Protein AF-A0A690HQ38-F1 (afdb_monomer_lite)

Secondary structure (DSSP, 8-state):
--EEEEEEEE-S---S---THHHHHS-EEEEEEEEEEEETTEEEEEEEEEEESSSEEEEEEEEESS-HHHHSGGGGGGT-SGGG-EEETTEEEEEEEEESSSSSEEEETTEE-------

Sequence (119 aa):
FDKTKFNITINKFLNSNFNISHFIQKNLDLEIQNLILEKNKQNISLQGNLNINNSYQAKLQVISSDEPDEIFPWTKDYGGLNQYFLKENNNFFLNLSYDSLANPQLKINGSEFSNMDLN

Structure (mmCIF, N/CA/C/O backbone):
data_AF-A0A690HQ38-F1
#
_entry.id   AF-A0A690HQ38-F1
#
loop_
_atom_site.group_PDB
_atom_site.id
_atom_site.type_symbol
_atom_site.label_atom_id
_atom_site.label_alt_id
_atom_site.label_comp_id
_atom_site.label_asym_id
_atom_site.label_entity_id
_atom_site.label_seq_id
_atom_site.pdbx_PDB_ins_code
_atom_site.Cartn_x
_atom_site.Cartn_y
_atom_site.Cartn_z
_atom_site.occupancy
_atom_site.B_iso_or_equiv
_atom_site.auth_seq_id
_atom_site.auth_comp_id
_atom_site.auth_asym_id
_atom_site.auth_atom_id
_atom_site.pdbx_PDB_model_num
ATOM 1 N N . PHE A 1 1 ? -3.134 -10.868 10.372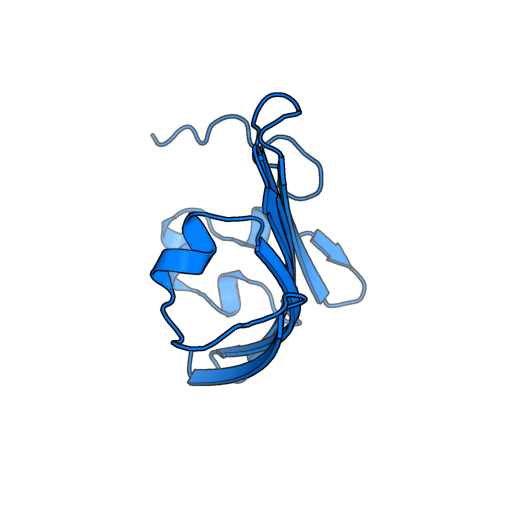 1.00 62.59 1 PHE A N 1
ATOM 2 C CA . PHE A 1 1 ? -4.455 -10.409 9.908 1.00 62.59 1 PHE A CA 1
ATOM 3 C C . PHE A 1 1 ? -5.485 -11.408 10.361 1.00 62.59 1 PHE A C 1
ATOM 5 O O . PHE A 1 1 ? -5.171 -12.591 10.413 1.00 62.59 1 PHE A O 1
ATOM 12 N N . ASP A 1 2 ? -6.664 -10.923 10.718 1.00 71.25 2 ASP A N 1
ATOM 13 C CA . ASP A 1 2 ? -7.707 -11.733 11.339 1.00 71.25 2 ASP A CA 1
ATOM 14 C C . ASP A 1 2 ? -8.566 -12.409 10.257 1.00 71.25 2 ASP A C 1
ATOM 16 O O . ASP A 1 2 ? -8.983 -13.553 10.430 1.00 71.25 2 ASP A O 1
ATOM 20 N N . LYS A 1 3 ? -8.753 -11.750 9.098 1.00 74.50 3 LYS A N 1
ATOM 21 C CA . LYS A 1 3 ? -9.299 -12.348 7.864 1.00 74.50 3 LYS A CA 1
ATOM 22 C C . LYS A 1 3 ? -8.609 -11.805 6.608 1.00 74.50 3 LYS A C 1
ATOM 24 O O . LYS A 1 3 ? -8.000 -10.735 6.624 1.00 74.50 3 LYS A O 1
ATOM 29 N N . THR A 1 4 ? -8.724 -12.530 5.496 1.00 67.12 4 THR A N 1
ATOM 30 C CA . THR A 1 4 ? -8.183 -12.130 4.186 1.00 67.12 4 THR A CA 1
ATOM 31 C C . THR A 1 4 ? -9.134 -12.559 3.070 1.00 67.12 4 THR A C 1
ATOM 33 O O . THR A 1 4 ? -9.543 -13.716 3.021 1.00 67.12 4 THR A O 1
ATOM 36 N N . LYS A 1 5 ? -9.476 -11.636 2.165 1.00 69.50 5 LYS A N 1
ATOM 37 C CA . LYS A 1 5 ? -10.267 -11.886 0.951 1.00 69.50 5 LYS A CA 1
ATOM 38 C C . LYS A 1 5 ? -9.533 -11.284 -0.242 1.00 69.50 5 LYS A C 1
ATOM 40 O O . LYS A 1 5 ? -9.180 -10.113 -0.195 1.00 69.50 5 LYS A O 1
ATOM 45 N N . PHE A 1 6 ? -9.306 -12.053 -1.303 1.00 61.78 6 PHE A N 1
ATOM 46 C CA . PHE A 1 6 ? -8.496 -11.594 -2.432 1.00 61.78 6 PHE A CA 1
ATOM 47 C C . PHE A 1 6 ? -9.080 -11.999 -3.781 1.00 61.78 6 PHE A C 1
ATOM 49 O O . PHE A 1 6 ? -9.576 -13.111 -3.935 1.00 61.78 6 PHE A O 1
ATOM 56 N N . ASN A 1 7 ? -8.952 -11.096 -4.753 1.00 54.06 7 ASN A N 1
ATOM 57 C CA . ASN A 1 7 ? -9.053 -11.376 -6.181 1.00 54.06 7 ASN A CA 1
ATOM 58 C C . ASN A 1 7 ? -7.711 -10.991 -6.822 1.00 54.06 7 ASN A C 1
ATOM 60 O O . ASN A 1 7 ? -7.323 -9.821 -6.772 1.00 54.06 7 ASN A O 1
ATOM 64 N N . ILE A 1 8 ? -6.998 -11.972 -7.381 1.00 60.62 8 ILE A N 1
ATOM 65 C CA . ILE A 1 8 ? -5.716 -11.778 -8.075 1.00 60.62 8 ILE A CA 1
ATOM 66 C C . ILE A 1 8 ? -5.877 -12.300 -9.501 1.00 60.62 8 ILE A C 1
ATOM 68 O O . ILE A 1 8 ? -6.268 -13.455 -9.685 1.00 60.62 8 ILE A O 1
ATOM 72 N N . THR A 1 9 ? -5.547 -11.470 -10.489 1.00 59.09 9 THR A N 1
ATOM 73 C CA . THR A 1 9 ? -5.549 -11.853 -11.907 1.00 59.09 9 THR A CA 1
ATOM 74 C C . THR A 1 9 ? -4.107 -11.974 -12.396 1.00 59.09 9 THR A C 1
ATOM 76 O O . THR A 1 9 ? -3.272 -11.112 -12.122 1.00 59.09 9 THR A O 1
ATOM 79 N N . ILE A 1 10 ? -3.805 -13.061 -13.112 1.00 60.69 10 ILE A N 1
ATOM 80 C CA . ILE A 1 10 ? -2.486 -13.321 -13.704 1.00 60.69 10 ILE A CA 1
ATOM 81 C C . ILE A 1 10 ? -2.657 -13.425 -15.220 1.00 60.69 10 ILE A C 1
ATOM 83 O O . ILE A 1 10 ? -3.240 -14.390 -15.714 1.00 60.69 10 ILE A O 1
ATOM 87 N N . ASN A 1 11 ? -2.121 -12.466 -15.973 1.00 56.47 11 ASN A N 1
ATOM 88 C CA . ASN A 1 11 ? -2.248 -12.438 -17.432 1.00 56.47 11 ASN A CA 1
ATOM 89 C C . ASN A 1 11 ? -1.093 -13.202 -18.104 1.00 56.47 11 ASN A C 1
ATOM 91 O O . ASN A 1 11 ? -0.184 -12.600 -18.673 1.00 56.47 11 ASN A O 1
ATOM 95 N N . LYS A 1 12 ? -1.089 -14.546 -18.037 1.00 56.50 12 LYS A N 1
ATOM 96 C CA . LYS A 1 12 ? -0.084 -15.368 -18.744 1.00 56.50 12 LYS A CA 1
ATOM 97 C C . LYS A 1 12 ? -0.608 -16.732 -19.202 1.00 56.50 12 LYS A C 1
ATOM 99 O O . LYS A 1 12 ? -1.316 -17.410 -18.466 1.00 56.50 12 LYS A O 1
ATOM 104 N N . PHE A 1 13 ? -0.192 -17.166 -20.397 1.00 47.47 13 PHE A N 1
ATOM 105 C CA . PHE A 1 13 ? -0.388 -18.540 -20.880 1.00 47.47 13 PHE A CA 1
ATOM 106 C C . PHE A 1 13 ? 0.394 -19.527 -19.996 1.00 47.47 13 PHE A C 1
ATOM 108 O O . PHE A 1 13 ? 1.627 -19.520 -19.983 1.00 47.47 13 PHE A O 1
ATOM 115 N N . LEU A 1 14 ? -0.325 -20.374 -19.255 1.00 47.50 14 LEU A N 1
ATOM 116 C CA . LEU A 1 14 ? 0.241 -21.413 -18.392 1.00 47.50 14 LEU A CA 1
ATOM 117 C C . LEU A 1 14 ? 0.219 -22.762 -19.122 1.00 47.50 14 LEU A C 1
ATOM 119 O O . LEU A 1 14 ? -0.745 -23.517 -19.022 1.00 47.50 14 LEU A O 1
ATOM 123 N N . ASN A 1 15 ? 1.295 -23.093 -19.835 1.00 45.59 15 ASN A N 1
ATOM 124 C CA . ASN A 1 15 ? 1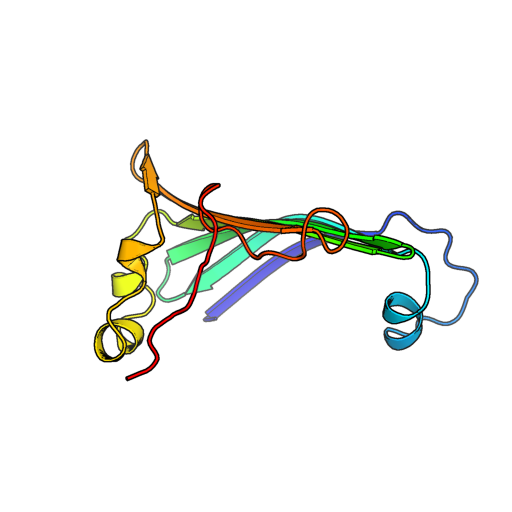.519 -24.474 -20.264 1.00 45.59 15 ASN A CA 1
ATOM 125 C C . ASN A 1 15 ? 2.068 -25.268 -19.069 1.00 45.59 15 ASN A C 1
ATOM 127 O O . ASN A 1 15 ? 3.252 -25.176 -18.776 1.00 45.59 15 ASN A O 1
ATOM 131 N N . SER A 1 16 ? 1.162 -25.975 -18.380 1.00 48.53 16 SER A N 1
ATOM 132 C CA . SER A 1 16 ? 1.335 -27.126 -17.467 1.00 48.53 16 SER A CA 1
ATOM 133 C C . SER A 1 16 ? 2.548 -27.175 -16.509 1.00 48.53 16 SER A C 1
ATOM 135 O O . SER A 1 16 ? 3.702 -27.138 -16.920 1.00 48.53 16 SER A O 1
ATOM 137 N N . ASN A 1 17 ? 2.233 -27.457 -15.235 1.00 45.22 17 ASN A N 1
ATOM 138 C CA . ASN A 1 17 ? 3.070 -27.547 -14.022 1.00 45.22 17 ASN A CA 1
ATOM 139 C C . ASN A 1 17 ? 3.314 -26.204 -13.314 1.00 45.22 17 ASN A C 1
ATOM 141 O O . ASN A 1 17 ? 4.287 -25.488 -13.545 1.00 45.22 17 ASN A O 1
ATOM 145 N N . PHE A 1 18 ? 2.386 -25.890 -12.405 1.00 49.44 18 PHE A N 1
ATOM 146 C CA . PHE A 1 18 ? 2.400 -24.716 -11.538 1.00 49.44 18 PHE A CA 1
ATOM 147 C C . PHE A 1 18 ? 3.599 -24.768 -10.580 1.00 49.44 18 PHE A C 1
ATOM 149 O O . PHE A 1 18 ? 3.623 -25.555 -9.638 1.00 49.44 18 PHE A O 1
ATOM 156 N N . ASN A 1 19 ? 4.603 -23.925 -10.821 1.00 55.69 19 ASN A N 1
ATOM 157 C CA . ASN A 1 19 ? 5.721 -23.716 -9.908 1.00 55.69 19 ASN A CA 1
ATOM 158 C C . ASN A 1 19 ? 5.911 -22.210 -9.705 1.00 55.69 19 ASN A C 1
ATOM 160 O O . ASN A 1 19 ? 6.273 -21.497 -10.640 1.00 55.69 19 ASN A O 1
ATOM 164 N N . ILE A 1 20 ? 5.687 -21.741 -8.475 1.00 54.81 20 ILE A N 1
ATOM 165 C CA . ILE A 1 20 ? 5.773 -20.321 -8.116 1.00 54.81 20 ILE A CA 1
ATOM 166 C C . ILE A 1 20 ? 7.161 -19.726 -8.400 1.00 54.81 20 ILE A C 1
ATOM 168 O O . ILE A 1 20 ? 7.264 -18.565 -8.791 1.00 54.81 20 ILE A O 1
ATOM 172 N N . SER A 1 21 ? 8.226 -20.527 -8.300 1.00 55.78 21 SER A N 1
ATOM 173 C CA . SER A 1 21 ? 9.588 -20.066 -8.604 1.00 55.78 21 SER A CA 1
ATOM 174 C C . SER A 1 21 ? 9.788 -19.679 -10.078 1.00 55.78 21 SER A C 1
ATOM 176 O O . SER A 1 21 ? 10.613 -18.816 -10.374 1.00 55.78 21 SER A O 1
ATOM 178 N N . HIS A 1 22 ? 8.981 -20.214 -11.005 1.00 52.34 22 HIS A N 1
ATOM 179 C CA . HIS A 1 22 ? 9.033 -19.828 -12.419 1.00 52.34 22 HIS A CA 1
ATOM 180 C C . HIS A 1 22 ? 8.451 -18.432 -12.699 1.00 52.34 22 HIS A C 1
ATOM 182 O O . HIS A 1 22 ? 8.778 -17.850 -13.735 1.00 52.34 22 HIS A O 1
ATOM 188 N N . PHE A 1 23 ? 7.634 -17.864 -11.800 1.00 53.44 23 PHE A N 1
ATOM 189 C CA . PHE A 1 23 ? 7.133 -16.490 -11.947 1.00 53.44 23 PHE A CA 1
ATOM 190 C C . PHE A 1 23 ? 8.227 -15.446 -11.710 1.00 53.44 23 PHE A C 1
ATOM 192 O O . PHE A 1 23 ? 8.228 -14.412 -12.368 1.00 53.44 23 PHE A O 1
ATOM 199 N N . ILE A 1 24 ? 9.191 -15.738 -10.833 1.00 54.53 24 ILE A N 1
ATOM 200 C CA . ILE A 1 24 ? 10.303 -14.824 -10.529 1.00 54.53 24 ILE A CA 1
ATOM 201 C C . ILE A 1 24 ? 11.249 -14.695 -11.736 1.00 54.53 24 ILE A C 1
ATOM 203 O O . ILE A 1 24 ? 11.879 -13.662 -11.929 1.00 54.53 24 ILE A O 1
ATOM 207 N N . GLN A 1 25 ? 11.331 -15.730 -12.580 1.00 54.19 25 GLN A N 1
ATOM 208 C CA . GLN A 1 25 ? 12.334 -15.814 -13.644 1.00 54.19 25 GLN A CA 1
ATOM 209 C C . GLN A 1 25 ? 11.867 -15.332 -15.025 1.00 54.19 25 GLN A C 1
ATOM 211 O O . GLN A 1 25 ? 12.710 -15.184 -15.909 1.00 54.19 25 GLN A O 1
ATOM 216 N N . LYS A 1 26 ? 10.565 -15.111 -15.273 1.00 58.34 26 LYS A N 1
ATOM 217 C CA . LYS A 1 26 ? 10.077 -14.730 -16.615 1.00 58.34 26 LYS A CA 1
ATOM 218 C C . LYS A 1 26 ? 8.844 -13.838 -16.562 1.00 58.34 26 LYS A C 1
ATOM 220 O O . LYS A 1 26 ? 7.811 -14.315 -16.101 1.00 58.34 26 LYS A O 1
ATOM 225 N N . ASN A 1 27 ? 8.919 -12.666 -17.203 1.00 70.12 27 ASN A N 1
ATOM 226 C CA . ASN A 1 27 ? 7.815 -11.829 -17.709 1.00 70.12 27 ASN A CA 1
ATOM 227 C C . ASN A 1 27 ? 6.507 -12.042 -16.945 1.00 70.12 27 ASN A C 1
ATOM 229 O O . ASN A 1 27 ? 5.622 -12.764 -17.419 1.00 70.12 27 ASN A O 1
ATOM 233 N N . LEU A 1 28 ? 6.471 -11.534 -15.719 1.00 74.75 28 LEU A N 1
ATOM 234 C CA . LEU A 1 28 ? 5.339 -11.621 -14.815 1.00 74.75 28 LEU A CA 1
ATOM 235 C C . LEU A 1 28 ? 4.617 -10.284 -14.826 1.00 74.75 28 LEU A C 1
ATOM 237 O O . LEU A 1 28 ? 5.241 -9.253 -14.602 1.00 74.75 28 LEU A O 1
ATOM 241 N N . ASP A 1 29 ? 3.314 -10.328 -15.056 1.00 77.69 29 ASP A N 1
ATOM 242 C CA . ASP A 1 29 ? 2.434 -9.183 -14.879 1.00 77.69 29 ASP A CA 1
ATOM 243 C C . ASP A 1 29 ? 1.316 -9.615 -13.931 1.00 77.69 29 ASP A C 1
ATOM 245 O O . ASP A 1 29 ? 0.520 -10.508 -14.249 1.00 77.69 29 ASP A O 1
ATOM 249 N N . LEU A 1 30 ? 1.352 -9.075 -12.716 1.00 79.00 30 LEU A N 1
ATOM 250 C CA . LEU A 1 30 ? 0.400 -9.360 -11.651 1.00 79.00 30 LEU A CA 1
ATOM 251 C C . LEU A 1 30 ? -0.428 -8.123 -11.370 1.00 79.00 30 LEU A C 1
ATOM 253 O O . LEU A 1 30 ? 0.116 -7.057 -11.085 1.00 79.00 30 LEU A O 1
ATOM 257 N N . GLU A 1 31 ? -1.741 -8.311 -11.353 1.00 81.75 31 GLU A N 1
ATOM 258 C CA . GLU A 1 31 ? -2.697 -7.279 -10.985 1.00 81.75 31 GLU A CA 1
ATOM 259 C C . GLU A 1 31 ? -3.442 -7.705 -9.715 1.00 81.75 31 GLU A C 1
ATOM 261 O O . GLU A 1 31 ? -4.141 -8.724 -9.664 1.00 81.75 31 GLU A O 1
ATOM 266 N N . ILE A 1 32 ? -3.273 -6.911 -8.663 1.00 80.94 32 ILE A N 1
ATOM 267 C CA . ILE A 1 32 ? -4.029 -6.990 -7.420 1.00 80.94 32 ILE A CA 1
ATOM 268 C C . ILE A 1 32 ? -5.196 -6.022 -7.577 1.00 80.94 32 ILE A C 1
ATOM 270 O O . ILE A 1 32 ? -5.052 -4.821 -7.362 1.00 80.94 32 ILE A O 1
ATOM 274 N N . GLN A 1 33 ? -6.352 -6.546 -7.973 1.00 75.75 33 GLN A N 1
ATOM 275 C CA . GLN A 1 33 ? -7.528 -5.710 -8.216 1.00 75.75 33 GLN A CA 1
ATOM 276 C C . GLN A 1 33 ? -8.239 -5.342 -6.920 1.00 75.75 33 GLN A C 1
ATOM 278 O O . GLN A 1 33 ? -8.646 -4.202 -6.752 1.00 75.75 33 GLN A O 1
ATOM 283 N N . ASN A 1 34 ? -8.407 -6.308 -6.011 1.00 75.06 34 ASN A N 1
ATOM 284 C CA . ASN A 1 34 ? -9.093 -6.110 -4.735 1.00 75.06 34 ASN A CA 1
ATOM 285 C C . ASN A 1 34 ? -8.612 -7.151 -3.718 1.00 75.06 34 ASN A C 1
ATOM 287 O O . ASN A 1 34 ? -9.161 -8.255 -3.630 1.00 75.06 34 ASN A O 1
ATOM 291 N N . LEU A 1 35 ? -7.579 -6.810 -2.951 1.00 83.50 35 LEU A N 1
ATOM 292 C CA . LEU A 1 35 ? -7.174 -7.565 -1.768 1.00 83.50 35 LEU A CA 1
ATOM 293 C C . LEU A 1 35 ? -7.664 -6.814 -0.529 1.00 83.50 35 LEU A C 1
ATOM 295 O O . LEU A 1 35 ? -7.274 -5.680 -0.295 1.00 83.50 35 LEU A O 1
ATOM 299 N N . ILE A 1 36 ? -8.527 -7.442 0.261 1.00 84.69 36 ILE A N 1
ATOM 300 C CA . ILE A 1 36 ? -9.061 -6.885 1.503 1.00 84.69 36 ILE A CA 1
ATOM 301 C C . ILE A 1 36 ? -8.515 -7.710 2.666 1.00 84.69 36 ILE A C 1
ATOM 303 O O . ILE A 1 36 ? -8.714 -8.927 2.741 1.00 84.69 36 ILE A O 1
ATOM 307 N N . LEU A 1 37 ? -7.828 -7.039 3.581 1.00 85.75 37 LEU A N 1
ATOM 308 C CA . LEU A 1 37 ? -7.325 -7.600 4.827 1.00 85.75 37 LEU A CA 1
ATOM 309 C C . LEU A 1 37 ? -8.167 -7.067 5.982 1.00 85.75 37 LEU A C 1
ATOM 311 O O . LEU A 1 37 ? -8.389 -5.867 6.075 1.00 85.75 37 LEU A O 1
ATOM 315 N N . GLU A 1 38 ? -8.608 -7.942 6.880 1.00 87.62 38 GLU A N 1
ATOM 316 C CA . GLU A 1 38 ? -9.287 -7.532 8.110 1.00 87.62 38 GLU A CA 1
ATOM 317 C C . GLU A 1 38 ? -8.292 -7.587 9.277 1.00 87.62 38 GLU A C 1
ATOM 319 O O . GLU A 1 38 ? -7.626 -8.609 9.490 1.00 87.62 38 GLU A O 1
ATOM 324 N N . LYS A 1 39 ? -8.185 -6.505 10.050 1.00 84.62 39 LYS A N 1
ATOM 325 C CA . LYS A 1 39 ? -7.441 -6.451 11.317 1.00 84.62 39 LYS A CA 1
ATOM 326 C C . LYS A 1 39 ? -8.232 -5.632 12.322 1.00 84.62 39 LYS A C 1
ATOM 328 O O . LYS A 1 39 ? -8.648 -4.529 12.001 1.00 84.62 39 LYS A O 1
ATOM 333 N N . ASN A 1 40 ? -8.430 -6.141 13.537 1.00 84.31 40 ASN A N 1
ATOM 334 C CA . ASN A 1 40 ? -9.191 -5.440 14.582 1.00 84.31 40 ASN A CA 1
ATOM 335 C C . ASN A 1 40 ? -10.603 -5.019 14.117 1.00 84.31 40 ASN A C 1
ATOM 337 O O . ASN A 1 40 ? -11.084 -3.957 14.494 1.00 84.31 40 ASN A O 1
ATOM 341 N N . LYS A 1 41 ? -11.271 -5.851 13.300 1.00 83.94 41 LYS A N 1
ATOM 342 C CA . LYS A 1 41 ? -12.565 -5.556 12.641 1.00 83.94 41 LYS A CA 1
ATOM 343 C C . LYS A 1 41 ? -12.531 -4.415 11.612 1.00 83.94 41 LYS A C 1
ATOM 345 O O . LYS A 1 41 ? -13.588 -4.045 11.111 1.00 83.94 41 LYS A O 1
ATOM 350 N N . GLN A 1 42 ? -11.349 -3.907 11.272 1.00 84.94 42 GLN A N 1
ATOM 351 C CA . GLN A 1 42 ? -11.162 -2.905 10.232 1.00 84.94 42 GLN A CA 1
ATOM 352 C C . GLN A 1 42 ? -10.690 -3.531 8.934 1.00 84.94 42 GLN A C 1
ATOM 354 O O . GLN A 1 42 ? -9.837 -4.421 8.932 1.00 84.94 42 GLN A O 1
ATOM 359 N N . ASN A 1 43 ? -11.247 -3.040 7.832 1.00 87.81 43 ASN A N 1
ATOM 360 C CA . ASN A 1 43 ? -10.875 -3.464 6.493 1.00 87.81 43 ASN A CA 1
ATOM 361 C C . ASN A 1 43 ? -9.771 -2.560 5.948 1.00 87.81 43 ASN A C 1
ATOM 363 O O . ASN A 1 43 ? -9.905 -1.339 5.915 1.00 87.81 43 ASN A O 1
ATOM 367 N N . ILE A 1 44 ? -8.709 -3.184 5.459 1.00 89.25 44 ILE A N 1
ATOM 368 C CA . ILE A 1 44 ? -7.619 -2.549 4.731 1.00 89.25 44 ILE A CA 1
ATOM 369 C C . ILE A 1 44 ? -7.705 -3.057 3.300 1.00 89.25 44 ILE A C 1
ATOM 371 O O . ILE A 1 44 ? -7.606 -4.263 3.061 1.00 89.25 44 ILE A O 1
ATOM 375 N N . SER A 1 45 ? -7.904 -2.149 2.354 1.00 90.00 45 SER A N 1
ATOM 376 C CA . SER A 1 45 ? -7.958 -2.487 0.935 1.00 90.00 45 SER A CA 1
ATOM 377 C C . SER A 1 45 ? -6.603 -2.243 0.286 1.00 90.00 45 SER A C 1
ATOM 379 O O . SER A 1 45 ? -5.945 -1.238 0.541 1.00 90.00 45 SER A O 1
ATOM 381 N N . LEU A 1 46 ? -6.193 -3.184 -0.552 1.00 88.38 46 LEU A N 1
ATOM 382 C CA . LEU A 1 46 ? -4.939 -3.196 -1.281 1.00 88.38 46 LEU A CA 1
ATOM 383 C C . LEU A 1 46 ? -5.245 -3.358 -2.767 1.00 88.38 46 LEU A C 1
ATOM 385 O O . LEU A 1 46 ? -5.973 -4.275 -3.166 1.00 88.38 46 LEU A O 1
ATOM 389 N N . GLN A 1 47 ? -4.665 -2.475 -3.571 1.00 90.25 47 GLN A N 1
ATOM 390 C CA . GLN A 1 47 ? -4.756 -2.501 -5.028 1.00 90.25 47 GLN A CA 1
ATOM 391 C C . GLN A 1 47 ? -3.386 -2.208 -5.617 1.00 90.25 47 GLN A C 1
ATOM 393 O O . GLN A 1 47 ? -2.652 -1.384 -5.081 1.00 90.25 47 GLN A O 1
ATOM 398 N N . GLY A 1 48 ? -3.007 -2.860 -6.707 1.00 88.88 48 GLY A N 1
ATOM 399 C CA . GLY A 1 48 ? -1.680 -2.636 -7.257 1.00 88.88 48 GLY A CA 1
ATOM 400 C C . GLY A 1 48 ? -1.323 -3.509 -8.438 1.00 88.88 48 GLY A C 1
ATOM 401 O O . GLY A 1 48 ? -2.031 -4.450 -8.783 1.00 88.88 48 GLY A O 1
ATOM 402 N N . ASN A 1 49 ? -0.183 -3.202 -9.036 1.00 87.81 49 ASN A N 1
ATOM 403 C CA . ASN A 1 49 ? 0.379 -3.958 -10.138 1.00 87.81 49 ASN A CA 1
ATOM 404 C C . ASN A 1 49 ? 1.866 -4.223 -9.892 1.00 87.81 49 ASN A C 1
ATOM 406 O O . ASN A 1 49 ? 2.586 -3.368 -9.374 1.00 87.81 49 ASN A O 1
ATOM 410 N N . LEU A 1 50 ? 2.324 -5.406 -10.285 1.00 85.44 50 LEU A N 1
ATOM 411 C CA . LEU A 1 50 ? 3.726 -5.802 -10.264 1.00 85.44 50 LEU A CA 1
ATOM 412 C C . LEU A 1 50 ? 4.092 -6.344 -11.640 1.00 85.44 50 LEU A C 1
ATOM 414 O O . LEU A 1 50 ? 3.568 -7.370 -12.068 1.00 85.44 50 LEU A O 1
ATOM 418 N N . ASN A 1 51 ? 5.023 -5.662 -12.294 1.00 85.38 51 ASN A N 1
ATOM 419 C CA . ASN A 1 51 ? 5.586 -6.063 -13.566 1.00 85.38 51 ASN A CA 1
ATOM 420 C C . ASN A 1 51 ? 7.058 -6.452 -13.379 1.00 85.38 51 ASN A C 1
ATOM 422 O O . ASN A 1 51 ? 7.860 -5.675 -12.857 1.00 85.38 51 ASN A O 1
ATOM 426 N N . ILE A 1 52 ? 7.404 -7.669 -13.792 1.00 80.56 52 ILE A N 1
ATOM 427 C CA . ILE A 1 52 ? 8.769 -8.194 -13.797 1.00 80.56 52 ILE A CA 1
ATOM 428 C C . ILE A 1 52 ? 9.084 -8.647 -15.218 1.00 80.56 52 ILE A C 1
ATOM 430 O O . ILE A 1 52 ? 8.745 -9.764 -15.612 1.00 80.56 52 ILE A O 1
ATOM 434 N N . ASN A 1 53 ? 9.732 -7.784 -15.993 1.00 77.69 53 ASN A N 1
ATOM 435 C CA . ASN A 1 53 ? 10.164 -8.064 -17.361 1.00 77.69 53 ASN A CA 1
ATOM 436 C C . ASN A 1 53 ? 11.432 -7.270 -17.677 1.00 77.69 53 ASN A C 1
ATOM 438 O O . ASN A 1 53 ? 11.356 -6.067 -17.933 1.00 77.69 53 ASN A O 1
ATOM 442 N N . ASN A 1 54 ? 12.599 -7.924 -17.612 1.00 76.81 54 ASN A N 1
ATOM 443 C CA . ASN A 1 54 ? 13.938 -7.319 -17.770 1.00 76.81 54 ASN A CA 1
ATOM 444 C C . ASN A 1 54 ? 14.220 -6.081 -16.875 1.00 76.81 54 ASN A C 1
ATOM 446 O O . ASN A 1 54 ? 15.306 -5.513 -16.917 1.00 76.81 54 ASN A O 1
ATOM 450 N N . SER A 1 55 ? 13.241 -5.687 -16.067 1.00 80.31 55 SER A N 1
ATOM 451 C CA . SER A 1 55 ? 13.123 -4.557 -15.162 1.00 80.31 55 SER A CA 1
ATOM 452 C C . SER A 1 55 ? 12.005 -4.881 -14.165 1.00 80.31 55 SER A C 1
ATOM 454 O O . SER A 1 55 ? 11.175 -5.761 -14.423 1.00 80.31 55 SER A O 1
ATOM 456 N N . TYR A 1 56 ? 11.998 -4.192 -13.030 1.00 84.19 56 TYR A N 1
ATOM 457 C CA . TYR A 1 56 ? 11.035 -4.384 -11.955 1.00 84.19 56 TYR A CA 1
ATOM 458 C C . TYR A 1 56 ? 10.261 -3.089 -11.743 1.00 84.19 56 TYR A C 1
ATOM 460 O O . TYR A 1 56 ? 10.847 -2.064 -11.391 1.00 84.19 56 TYR A O 1
ATOM 468 N N . GLN A 1 57 ? 8.948 -3.145 -11.931 1.00 88.50 57 GLN A N 1
ATOM 469 C CA . GLN A 1 57 ? 8.045 -2.035 -11.658 1.00 88.50 57 GLN A CA 1
ATOM 470 C C . GLN A 1 57 ? 6.925 -2.504 -10.742 1.00 88.50 57 GLN A C 1
ATOM 472 O O . GLN A 1 57 ? 6.280 -3.516 -11.002 1.00 88.50 57 GLN A O 1
ATOM 477 N N . ALA A 1 58 ? 6.673 -1.761 -9.672 1.00 90.69 58 ALA A N 1
ATOM 478 C CA . ALA A 1 58 ? 5.600 -2.058 -8.739 1.00 90.69 58 ALA A CA 1
ATOM 479 C C . ALA A 1 58 ? 4.834 -0.784 -8.400 1.00 90.69 58 ALA A C 1
ATOM 481 O O . ALA A 1 58 ? 5.433 0.273 -8.209 1.00 90.69 58 ALA A O 1
ATOM 482 N N . LYS A 1 59 ? 3.512 -0.890 -8.295 1.00 92.44 59 LYS A N 1
ATOM 483 C CA . LYS A 1 59 ? 2.655 0.126 -7.684 1.00 92.44 59 LYS A CA 1
ATOM 484 C C . LYS A 1 59 ? 1.705 -0.565 -6.722 1.00 92.44 59 LYS A C 1
ATOM 486 O O . LYS A 1 59 ? 1.120 -1.584 -7.073 1.00 92.44 59 LYS A O 1
ATOM 491 N N . LEU A 1 60 ? 1.555 -0.014 -5.528 1.00 93.75 60 LEU A N 1
ATOM 492 C CA . LEU A 1 60 ? 0.642 -0.508 -4.508 1.00 93.75 60 LEU A CA 1
ATOM 493 C C . LEU A 1 60 ? -0.037 0.683 -3.843 1.00 93.75 60 LEU A C 1
ATOM 495 O O . LEU A 1 60 ? 0.630 1.605 -3.390 1.00 93.75 60 LEU A O 1
ATOM 499 N N . GLN A 1 61 ? -1.355 0.639 -3.759 1.00 94.50 61 GLN A N 1
ATOM 500 C CA . GLN A 1 61 ? -2.164 1.539 -2.965 1.00 94.50 61 GLN A CA 1
ATOM 501 C C . GLN A 1 61 ? -2.741 0.767 -1.782 1.00 94.50 61 GLN A C 1
ATOM 503 O O . GLN A 1 61 ? -3.314 -0.313 -1.949 1.00 94.50 61 GLN A O 1
ATOM 508 N N . VAL A 1 62 ? -2.585 1.337 -0.593 1.00 93.75 62 VAL A N 1
ATOM 509 C CA . VAL A 1 62 ? -3.198 0.877 0.651 1.00 93.75 62 VAL A CA 1
ATOM 510 C C . VAL A 1 62 ? -4.251 1.888 1.063 1.00 93.75 62 VAL A C 1
ATOM 512 O O . VAL A 1 62 ? -3.980 3.087 1.050 1.00 93.75 62 VAL A O 1
ATOM 515 N N . ILE A 1 63 ? -5.432 1.402 1.431 1.00 93.94 63 ILE A N 1
ATOM 516 C CA . ILE A 1 63 ? -6.570 2.220 1.845 1.00 93.94 63 ILE A CA 1
ATOM 517 C C . ILE A 1 63 ? -7.103 1.684 3.172 1.00 93.94 63 ILE A C 1
ATOM 519 O O . ILE A 1 63 ? -7.409 0.492 3.273 1.00 93.94 63 ILE A O 1
ATOM 523 N N . SER A 1 64 ? -7.267 2.553 4.164 1.00 93.56 64 SER A N 1
ATOM 524 C CA . SER A 1 64 ? -7.968 2.244 5.416 1.00 93.56 64 SER A CA 1
ATOM 525 C C . SER A 1 64 ? -8.955 3.348 5.786 1.00 93.56 64 SER A C 1
ATOM 527 O O . SER A 1 64 ? -8.753 4.509 5.441 1.00 93.56 64 SER A O 1
ATOM 529 N N . SER A 1 65 ? -10.031 2.992 6.490 1.00 93.19 65 SER A N 1
ATOM 530 C CA . SER A 1 65 ? -10.965 3.969 7.073 1.00 93.19 65 SER A CA 1
ATOM 531 C C . SER A 1 65 ? -10.415 4.603 8.351 1.00 93.19 65 SER A C 1
ATOM 533 O O . SER A 1 65 ? -10.655 5.774 8.627 1.00 93.19 65 SER A O 1
ATOM 535 N N . ASP A 1 66 ? -9.657 3.820 9.113 1.00 93.31 66 ASP A N 1
ATOM 536 C CA . ASP A 1 66 ? -9.103 4.218 10.402 1.00 93.31 66 ASP A CA 1
ATOM 537 C C . ASP A 1 66 ? -7.632 4.609 10.256 1.00 93.31 66 ASP A C 1
ATOM 539 O O . ASP A 1 66 ? -6.964 4.248 9.274 1.00 93.31 66 ASP A O 1
ATOM 543 N N . GLU A 1 67 ? -7.126 5.327 11.258 1.00 93.19 67 GLU A N 1
ATOM 544 C CA . GLU A 1 67 ? -5.721 5.71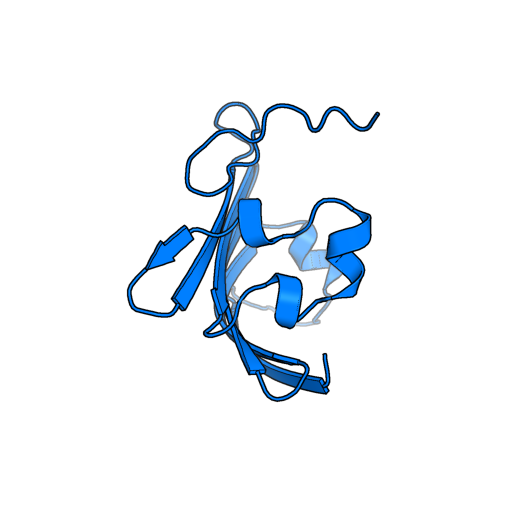2 11.322 1.00 93.19 67 GLU A CA 1
ATOM 545 C C . GLU A 1 67 ? -4.819 4.464 11.344 1.00 93.19 67 GLU A C 1
ATOM 547 O O . GLU A 1 67 ? -5.034 3.557 12.157 1.00 93.19 67 GLU A O 1
ATOM 552 N N . PRO A 1 68 ? -3.784 4.394 10.488 1.00 93.38 68 PRO A N 1
ATOM 553 C CA . PRO A 1 68 ? -2.846 3.274 10.458 1.00 93.38 68 PRO A CA 1
ATOM 554 C C . PRO A 1 68 ? -2.286 2.883 11.833 1.00 93.38 68 PRO A C 1
ATOM 556 O O . PRO A 1 68 ? -2.198 1.694 12.144 1.00 93.38 68 PRO A O 1
ATOM 559 N N . ASP A 1 69 ? -1.969 3.863 12.681 1.00 93.25 69 ASP A N 1
ATOM 560 C CA . ASP A 1 69 ? -1.442 3.632 14.030 1.00 93.25 69 ASP A CA 1
ATOM 561 C C . ASP A 1 69 ? -2.491 3.144 15.047 1.00 93.25 69 ASP A C 1
ATOM 563 O O . ASP A 1 69 ? -2.129 2.661 16.121 1.00 93.25 69 ASP A O 1
ATOM 567 N N . GLU A 1 70 ? -3.788 3.238 14.751 1.00 92.38 70 GLU A N 1
ATOM 568 C CA . GLU A 1 70 ? -4.844 2.590 15.545 1.00 92.38 70 GLU A CA 1
ATOM 569 C C . GLU A 1 70 ? -5.021 1.122 15.140 1.00 92.38 70 GLU A C 1
ATOM 571 O O . GLU A 1 70 ? -5.272 0.249 15.977 1.00 92.38 70 GLU A O 1
ATOM 576 N N . ILE A 1 71 ? -4.834 0.828 13.853 1.00 91.69 71 ILE A N 1
ATOM 577 C CA . ILE A 1 71 ? -4.911 -0.531 13.312 1.00 91.69 71 ILE A CA 1
ATOM 578 C C . ILE A 1 71 ? -3.671 -1.345 13.712 1.00 91.69 71 ILE A C 1
ATOM 580 O O . ILE A 1 71 ? -3.780 -2.533 14.050 1.00 91.69 71 ILE A O 1
ATOM 584 N N . PHE A 1 72 ? -2.500 -0.702 13.738 1.00 90.25 72 PHE A N 1
ATOM 585 C CA . PHE A 1 72 ? -1.219 -1.298 14.115 1.00 90.25 72 PHE A CA 1
ATOM 586 C C . PHE A 1 72 ? -0.561 -0.570 15.300 1.00 90.25 72 PHE A C 1
ATOM 588 O O . PHE A 1 72 ? 0.509 -0.008 15.139 1.00 90.25 72 PHE A O 1
ATOM 595 N N . PRO A 1 73 ? -1.102 -0.631 16.531 1.00 89.88 73 PRO A N 1
ATOM 596 C CA . PRO A 1 73 ? -0.590 0.171 17.651 1.00 89.88 73 PRO A CA 1
ATOM 597 C C . PRO A 1 73 ? 0.901 0.004 17.972 1.00 89.88 73 PRO A C 1
ATOM 599 O O . PRO A 1 73 ? 1.524 0.934 18.474 1.00 89.88 73 PRO A O 1
ATOM 602 N N . TRP A 1 74 ? 1.476 -1.163 17.664 1.00 89.31 74 TRP A N 1
ATOM 603 C CA . TRP A 1 74 ? 2.892 -1.477 17.881 1.00 89.31 74 TRP A CA 1
ATOM 604 C C . TRP A 1 74 ? 3.849 -0.622 17.032 1.00 89.31 74 TRP A C 1
ATOM 606 O O . TRP A 1 74 ? 5.033 -0.548 17.338 1.00 89.31 74 TRP A O 1
ATOM 616 N N . THR A 1 75 ? 3.374 0.032 15.968 1.00 88.88 75 THR A N 1
ATOM 617 C CA . THR A 1 75 ? 4.219 0.866 15.094 1.00 88.88 75 THR A CA 1
ATOM 618 C C . THR A 1 75 ? 4.583 2.195 15.731 1.00 88.88 75 THR A C 1
ATOM 620 O O . THR A 1 75 ? 5.576 2.803 15.337 1.00 88.88 75 THR A O 1
ATOM 623 N N . LYS A 1 76 ? 3.821 2.640 16.739 1.00 89.00 76 LYS A N 1
ATOM 624 C CA . LYS A 1 76 ? 4.094 3.876 17.484 1.00 89.00 76 LYS A CA 1
ATOM 625 C C . LYS A 1 76 ? 5.467 3.849 18.158 1.00 89.00 76 LYS A C 1
ATOM 627 O O . LYS A 1 76 ? 6.128 4.882 18.204 1.00 89.00 76 LYS A O 1
ATOM 632 N N . ASP A 1 77 ? 5.929 2.669 18.573 1.00 89.69 77 ASP A N 1
ATOM 633 C CA . ASP A 1 77 ? 7.262 2.468 19.161 1.00 89.69 77 ASP A CA 1
ATOM 634 C C . ASP A 1 77 ? 8.403 2.719 18.152 1.00 89.69 77 ASP A C 1
ATOM 636 O O . ASP A 1 77 ? 9.551 2.912 18.544 1.00 89.69 77 ASP A O 1
ATOM 640 N N . TYR A 1 78 ? 8.082 2.766 16.855 1.00 86.50 78 TYR A N 1
ATOM 641 C CA . TYR A 1 78 ? 9.010 2.989 15.741 1.00 86.50 78 TYR A CA 1
ATOM 642 C C . TYR A 1 78 ? 8.699 4.283 14.969 1.00 86.50 78 TYR A C 1
ATOM 644 O O . TYR A 1 78 ? 9.030 4.407 13.792 1.00 86.50 78 TYR A O 1
ATOM 652 N N . GLY A 1 79 ? 8.033 5.246 15.615 1.00 86.44 79 GLY A N 1
ATOM 653 C CA . GLY A 1 79 ? 7.696 6.546 15.021 1.00 86.44 79 GLY A CA 1
ATOM 654 C C . GLY A 1 79 ? 6.340 6.606 14.312 1.00 86.44 79 GLY A C 1
ATOM 655 O O . GLY A 1 79 ? 5.937 7.681 13.876 1.00 86.44 79 GLY A O 1
ATOM 656 N N . GLY A 1 80 ? 5.607 5.493 14.247 1.00 91.50 80 GLY A N 1
ATOM 657 C CA . GLY A 1 80 ? 4.255 5.434 13.696 1.00 91.50 80 GLY A CA 1
ATOM 658 C C . GLY A 1 80 ? 4.192 5.415 12.166 1.00 91.50 80 GLY A C 1
ATOM 659 O O . GLY A 1 80 ? 5.103 5.838 11.453 1.00 91.50 80 GLY A O 1
ATOM 660 N N . LEU A 1 81 ? 3.082 4.897 11.653 1.00 92.06 81 LEU A N 1
ATOM 661 C CA . LEU A 1 81 ? 2.759 4.791 10.237 1.00 92.06 81 LEU A CA 1
ATOM 662 C C . LEU A 1 81 ? 1.955 5.980 9.722 1.00 92.06 81 LEU A C 1
ATOM 664 O O . LEU A 1 81 ? 1.987 6.228 8.518 1.00 92.06 81 LEU A O 1
ATOM 668 N N . ASN A 1 82 ? 1.252 6.719 10.590 1.00 92.50 82 ASN A N 1
ATOM 669 C CA . ASN A 1 82 ? 0.364 7.807 10.169 1.00 92.50 82 ASN A CA 1
ATOM 670 C C . ASN A 1 82 ? 1.083 8.839 9.278 1.00 92.50 82 ASN A C 1
ATOM 672 O O . ASN A 1 82 ? 0.497 9.341 8.325 1.00 92.50 82 ASN A O 1
ATOM 676 N N . GLN A 1 83 ? 2.370 9.095 9.533 1.00 89.94 83 GLN A N 1
ATOM 677 C CA . GLN A 1 83 ? 3.213 10.016 8.756 1.00 89.94 83 GLN A CA 1
ATOM 678 C C . GLN A 1 83 ? 3.378 9.643 7.271 1.00 89.94 83 GLN A C 1
ATOM 680 O O . GLN A 1 83 ? 3.699 10.503 6.454 1.00 89.94 83 GLN A O 1
ATOM 685 N N . TYR A 1 84 ? 3.160 8.377 6.907 1.00 91.44 84 TYR A N 1
ATOM 686 C CA . TYR A 1 84 ? 3.289 7.902 5.529 1.00 91.44 84 TYR A CA 1
ATOM 687 C C . TYR A 1 84 ? 1.956 7.887 4.775 1.00 91.44 84 TYR A C 1
ATOM 689 O O . TYR A 1 84 ? 1.948 7.646 3.569 1.00 91.44 84 TYR A O 1
ATOM 697 N N . PHE A 1 85 ? 0.830 8.135 5.448 1.00 94.31 85 PHE A N 1
ATOM 698 C CA . PHE A 1 85 ? -0.495 8.100 4.836 1.00 94.31 85 PHE A CA 1
ATOM 699 C C . PHE A 1 85 ? -1.034 9.513 4.595 1.00 94.3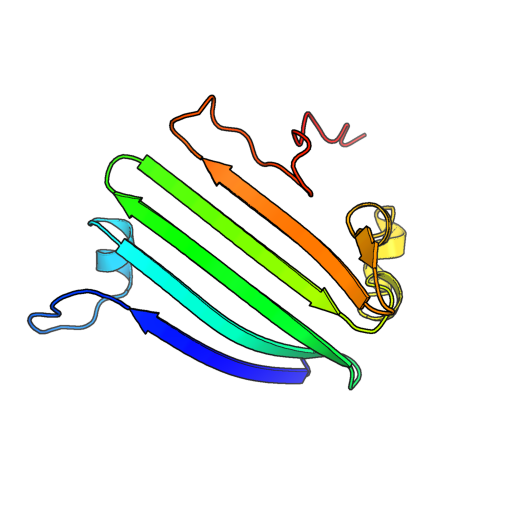1 85 PHE A C 1
ATOM 701 O O . PHE A 1 85 ? -0.932 10.399 5.440 1.00 94.31 85 PHE A O 1
ATOM 708 N N . LEU A 1 86 ? -1.659 9.714 3.437 1.00 95.06 86 LEU A N 1
ATOM 709 C CA . LEU A 1 86 ? -2.448 10.901 3.126 1.00 95.06 86 LEU A CA 1
ATOM 710 C C . LEU A 1 86 ? -3.887 10.692 3.598 1.00 95.06 86 LEU A C 1
ATOM 712 O O . LEU A 1 86 ? -4.456 9.624 3.382 1.00 95.06 86 LEU A O 1
ATOM 716 N N . LYS A 1 87 ? -4.494 11.710 4.210 1.00 94.44 87 LYS A N 1
ATOM 717 C CA . LYS A 1 87 ? -5.898 11.668 4.637 1.00 94.44 87 LYS A CA 1
ATOM 718 C C . LYS A 1 87 ? -6.779 12.396 3.625 1.00 94.44 87 LYS A C 1
ATOM 720 O O . LYS A 1 87 ? -6.658 13.607 3.470 1.00 94.44 87 LYS A O 1
ATOM 725 N N . GLU A 1 88 ? -7.704 11.677 2.996 1.00 93.38 88 GLU A N 1
ATOM 726 C CA . GLU A 1 88 ? -8.673 12.223 2.039 1.00 93.38 88 GLU A CA 1
ATOM 727 C C . GLU A 1 88 ? -10.047 11.571 2.236 1.00 93.38 88 GLU A C 1
ATOM 729 O O . GLU A 1 88 ? -10.144 10.360 2.396 1.00 93.38 88 GLU A O 1
ATOM 734 N N . ASN A 1 89 ? -11.135 12.350 2.204 1.00 85.75 89 ASN A N 1
ATOM 735 C CA . ASN A 1 89 ? -12.516 11.833 2.224 1.00 85.75 89 A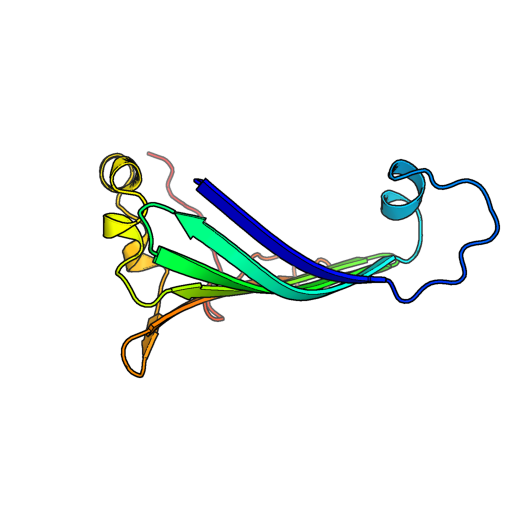SN A CA 1
ATOM 736 C C . ASN A 1 89 ? -12.774 10.726 3.275 1.00 85.75 89 ASN A C 1
ATOM 738 O O . ASN A 1 89 ? -13.344 9.682 2.958 1.00 85.75 89 ASN A O 1
ATOM 742 N N . ASN A 1 90 ? -12.341 10.960 4.519 1.00 90.56 90 ASN A N 1
ATOM 743 C CA . ASN A 1 90 ? -12.421 10.033 5.663 1.00 90.56 90 ASN A CA 1
ATOM 744 C C . ASN A 1 90 ? -11.633 8.720 5.528 1.00 90.56 90 ASN A C 1
ATOM 746 O O . ASN A 1 90 ? -11.809 7.835 6.356 1.00 90.56 90 ASN A O 1
ATOM 750 N N . ASN A 1 91 ? -10.757 8.602 4.536 1.00 94.12 91 ASN A N 1
ATOM 751 C CA . ASN A 1 91 ? -9.872 7.459 4.371 1.00 94.12 91 ASN A CA 1
ATOM 752 C C . ASN A 1 91 ? -8.406 7.894 4.432 1.00 94.12 91 ASN A C 1
ATOM 754 O O . ASN A 1 91 ? -8.056 9.050 4.174 1.00 94.12 91 ASN A O 1
ATOM 758 N N . PHE A 1 92 ? -7.553 6.935 4.755 1.00 96.06 92 PHE A N 1
ATOM 759 C CA . PHE A 1 92 ? -6.107 7.051 4.754 1.00 96.06 92 PHE A CA 1
ATOM 760 C C . PHE A 1 92 ? -5.552 6.265 3.572 1.00 96.06 92 PHE A C 1
ATOM 762 O O . PHE A 1 92 ? -5.884 5.094 3.386 1.00 96.06 92 PHE A O 1
ATOM 769 N N . PHE A 1 93 ? -4.693 6.911 2.790 1.00 96.12 93 PHE A N 1
ATOM 770 C CA . PHE A 1 93 ? -4.110 6.377 1.568 1.00 96.12 93 PHE A CA 1
ATOM 771 C C . PHE A 1 93 ? -2.591 6.347 1.663 1.00 96.12 93 PHE A C 1
ATOM 773 O O . PHE A 1 93 ? -1.963 7.355 1.975 1.00 96.12 93 PHE A O 1
ATOM 780 N N . LEU A 1 94 ? -1.994 5.215 1.315 1.00 95.12 94 LEU A N 1
ATOM 781 C CA . LEU A 1 94 ? -0.557 5.095 1.103 1.00 95.12 94 LEU A CA 1
ATOM 782 C C . LEU A 1 94 ? -0.324 4.588 -0.314 1.00 95.12 94 LEU A C 1
ATOM 784 O O . LEU A 1 94 ? -0.743 3.486 -0.658 1.00 95.12 94 LEU A O 1
ATOM 788 N N . ASN A 1 95 ? 0.367 5.384 -1.122 1.00 94.75 95 ASN A N 1
ATOM 789 C CA . ASN A 1 95 ? 0.773 5.004 -2.466 1.00 94.75 95 ASN A CA 1
ATOM 790 C C . ASN A 1 95 ? 2.267 4.683 -2.473 1.00 94.75 95 ASN A C 1
ATOM 792 O O . ASN A 1 95 ? 3.098 5.557 -2.241 1.00 94.75 95 ASN A O 1
ATOM 796 N N . LEU A 1 96 ? 2.609 3.438 -2.776 1.00 93.44 96 LEU A N 1
ATOM 797 C CA . LEU A 1 96 ? 3.972 2.972 -2.972 1.00 93.44 96 LEU A CA 1
ATOM 798 C C . LEU A 1 96 ? 4.213 2.750 -4.458 1.00 93.44 96 LEU A C 1
ATOM 800 O O . LEU A 1 96 ? 3.388 2.148 -5.148 1.00 93.44 96 LEU A O 1
ATOM 804 N N . SER A 1 97 ? 5.361 3.197 -4.954 1.00 92.25 97 SER A N 1
ATOM 805 C CA . SER A 1 97 ? 5.801 2.840 -6.300 1.00 92.25 97 SER A CA 1
ATOM 806 C C . SER A 1 97 ? 7.300 2.610 -6.367 1.00 92.25 97 SER A C 1
ATOM 808 O O . SER A 1 97 ? 8.062 3.232 -5.633 1.00 92.25 97 SER A O 1
ATOM 810 N N . TYR A 1 98 ? 7.711 1.704 -7.243 1.00 89.56 98 TYR A N 1
ATOM 811 C CA . TYR A 1 98 ? 9.102 1.380 -7.519 1.00 89.56 98 TYR A CA 1
ATOM 812 C C . TYR A 1 98 ? 9.270 1.169 -9.021 1.00 89.56 98 TYR A C 1
ATOM 814 O O . TYR A 1 98 ? 8.414 0.550 -9.655 1.00 89.56 98 TYR A O 1
ATOM 822 N N . ASP A 1 99 ? 10.372 1.662 -9.575 1.00 87.81 99 ASP A N 1
ATOM 823 C CA . ASP A 1 99 ? 10.754 1.451 -10.969 1.00 87.81 99 ASP A CA 1
ATOM 824 C C . ASP A 1 99 ? 12.273 1.288 -11.058 1.00 87.81 99 ASP A C 1
ATOM 826 O O . ASP A 1 99 ? 13.021 2.215 -10.748 1.00 87.81 99 ASP A O 1
ATOM 830 N N . SER A 1 100 ? 12.740 0.109 -11.478 1.00 84.69 100 SER A N 1
ATOM 831 C CA . SER A 1 100 ? 14.171 -0.184 -11.561 1.00 84.69 100 SER A CA 1
ATOM 832 C C . SER A 1 100 ? 14.895 0.543 -12.700 1.00 84.69 100 SER A C 1
ATOM 834 O O . SER A 1 100 ? 16.123 0.570 -12.699 1.00 84.69 100 SER A O 1
ATOM 836 N N . LEU A 1 101 ? 14.177 1.074 -13.697 1.00 81.00 101 LEU A N 1
ATOM 837 C CA . LEU A 1 101 ? 14.769 1.766 -14.851 1.00 81.00 101 LEU A CA 1
ATOM 838 C C . LEU A 1 101 ? 14.923 3.273 -14.619 1.00 81.00 101 LEU A C 1
ATOM 840 O O . LEU A 1 101 ? 15.789 3.904 -15.222 1.00 81.00 101 LEU A O 1
ATOM 844 N N . ALA A 1 102 ? 14.100 3.856 -13.751 1.00 70.50 102 ALA A N 1
ATOM 845 C CA . ALA A 1 102 ? 13.971 5.302 -13.590 1.00 70.50 102 ALA A CA 1
ATOM 846 C C . ALA A 1 102 ? 14.821 5.875 -12.438 1.00 70.50 102 ALA A C 1
ATOM 848 O O . ALA A 1 102 ? 14.296 6.640 -11.638 1.00 70.50 102 ALA A O 1
ATOM 849 N N . ASN A 1 103 ? 16.116 5.525 -12.366 1.00 68.75 103 ASN A N 1
ATOM 850 C CA . ASN A 1 103 ? 16.972 5.718 -11.182 1.00 68.75 103 ASN A CA 1
ATOM 851 C C . ASN A 1 103 ? 16.341 5.010 -9.963 1.00 68.75 103 ASN A C 1
ATOM 853 O O . ASN A 1 103 ? 15.504 5.607 -9.296 1.00 68.75 103 ASN A O 1
ATOM 857 N N . PRO A 1 104 ? 16.655 3.723 -9.715 1.00 61.56 104 PRO A N 1
ATOM 858 C CA . PRO A 1 104 ? 15.858 2.830 -8.871 1.00 61.56 104 PRO A CA 1
ATOM 859 C C . PRO A 1 104 ? 15.539 3.441 -7.505 1.00 61.56 104 PRO A C 1
ATOM 861 O O . PRO A 1 104 ? 16.387 3.485 -6.616 1.00 61.56 104 PRO A O 1
ATOM 864 N N . GLN A 1 105 ? 14.299 3.896 -7.342 1.00 76.31 105 GLN A N 1
ATOM 865 C CA . GLN A 1 105 ? 13.860 4.621 -6.158 1.00 76.31 105 GLN A CA 1
ATOM 866 C C . GLN A 1 105 ? 12.456 4.178 -5.768 1.00 76.31 105 GLN A C 1
ATOM 868 O O . GLN A 1 105 ? 11.518 4.193 -6.568 1.00 76.31 105 GLN A O 1
ATOM 873 N N . LEU A 1 106 ? 12.321 3.789 -4.504 1.00 86.56 106 LEU A N 1
ATOM 874 C CA . LEU A 1 106 ? 11.022 3.676 -3.864 1.00 86.56 106 LEU A CA 1
ATOM 875 C C . LEU A 1 106 ? 10.449 5.088 -3.708 1.00 86.56 106 LEU A C 1
ATOM 877 O O . LEU A 1 106 ? 11.140 5.994 -3.245 1.00 86.56 106 LEU A O 1
ATOM 881 N N . LYS A 1 107 ? 9.181 5.270 -4.066 1.00 90.62 107 LYS A N 1
ATOM 882 C CA . LYS A 1 107 ? 8.437 6.501 -3.808 1.00 90.62 107 LYS A CA 1
ATOM 883 C C . LYS A 1 107 ? 7.264 6.220 -2.889 1.00 90.62 107 LYS A C 1
ATOM 885 O O . LYS A 1 107 ? 6.523 5.262 -3.118 1.00 90.62 107 LYS A O 1
ATOM 890 N N . ILE A 1 108 ? 7.085 7.093 -1.905 1.00 90.44 108 ILE A N 1
ATOM 891 C CA . ILE A 1 108 ? 5.934 7.129 -1.006 1.00 90.44 108 ILE A CA 1
ATOM 892 C C . ILE A 1 108 ? 5.129 8.377 -1.355 1.00 90.44 108 ILE A C 1
ATOM 894 O O . ILE A 1 108 ? 5.643 9.490 -1.296 1.00 90.44 108 ILE A O 1
ATOM 898 N N . ASN A 1 109 ? 3.875 8.195 -1.764 1.00 91.56 109 ASN A N 1
ATOM 899 C CA . ASN A 1 109 ? 2.968 9.272 -2.171 1.00 91.56 109 ASN A CA 1
ATOM 900 C C . ASN A 1 109 ? 3.558 10.207 -3.243 1.00 91.56 109 ASN A C 1
ATOM 902 O O . ASN A 1 109 ? 3.312 11.408 -3.244 1.00 91.56 109 ASN A O 1
ATOM 906 N N . GLY A 1 110 ? 4.353 9.648 -4.161 1.00 87.25 110 GLY A N 1
ATOM 907 C CA . GLY A 1 110 ? 5.008 10.391 -5.243 1.00 87.25 110 GLY A CA 1
ATOM 908 C C . GLY A 1 110 ? 6.337 11.049 -4.860 1.00 87.25 110 GLY A C 1
ATOM 909 O O . GLY A 1 110 ? 7.114 11.370 -5.758 1.00 87.25 110 GLY A O 1
ATOM 910 N N . SER A 1 111 ? 6.636 11.169 -3.566 1.00 86.69 111 SER A N 1
ATOM 911 C CA . SER A 1 111 ? 7.916 11.666 -3.061 1.00 86.69 111 SER A CA 1
ATOM 912 C C . SER A 1 111 ? 8.950 10.550 -3.010 1.00 86.69 111 SER A C 1
ATOM 914 O O . SER A 1 111 ? 8.642 9.419 -2.630 1.00 86.69 111 SER A O 1
ATOM 916 N N . GLU A 1 112 ? 10.186 10.865 -3.391 1.00 84.62 112 GLU A N 1
ATOM 917 C CA . GLU A 1 112 ? 11.306 9.933 -3.269 1.00 84.62 112 GLU A CA 1
ATOM 918 C C . GLU A 1 112 ? 11.526 9.560 -1.805 1.00 84.62 112 GLU A C 1
ATOM 920 O O . GLU A 1 112 ? 11.607 10.419 -0.927 1.00 84.62 112 GLU A O 1
ATOM 925 N N . PHE A 1 113 ? 11.627 8.260 -1.545 1.00 77.25 113 PHE A N 1
ATOM 926 C CA . PHE A 1 113 ? 12.012 7.756 -0.242 1.00 77.25 113 PHE A CA 1
ATOM 927 C C . PHE A 1 113 ? 13.538 7.795 -0.126 1.00 77.25 113 PHE A C 1
ATOM 929 O O . PHE A 1 113 ? 14.223 6.790 -0.311 1.00 77.25 113 PHE A O 1
ATOM 936 N N . SER A 1 114 ? 14.090 8.984 0.102 1.00 65.94 114 SER A N 1
ATOM 937 C CA . SER A 1 114 ? 15.520 9.170 0.343 1.00 65.94 114 SER A CA 1
ATOM 938 C C . SER A 1 114 ? 15.818 8.964 1.829 1.00 65.94 114 SER A C 1
ATOM 940 O O . SER A 1 114 ? 15.379 9.774 2.636 1.00 65.94 114 SER A O 1
ATOM 942 N N . ASN A 1 115 ? 16.544 7.887 2.153 1.00 52.19 115 ASN A N 1
ATOM 943 C CA . ASN A 1 115 ? 17.109 7.520 3.461 1.00 52.19 115 ASN A CA 1
ATOM 944 C C . ASN A 1 115 ? 16.218 7.757 4.696 1.00 52.19 115 ASN A C 1
ATOM 946 O O . ASN A 1 115 ? 16.100 8.866 5.206 1.00 52.19 115 ASN A O 1
ATOM 950 N N . MET A 1 116 ? 15.725 6.663 5.287 1.00 45.91 116 MET A N 1
ATOM 951 C CA . MET A 1 116 ? 15.583 6.645 6.744 1.00 45.91 116 MET A CA 1
ATOM 952 C C . MET A 1 116 ? 16.990 6.788 7.328 1.00 45.91 116 MET A C 1
ATOM 954 O O . MET A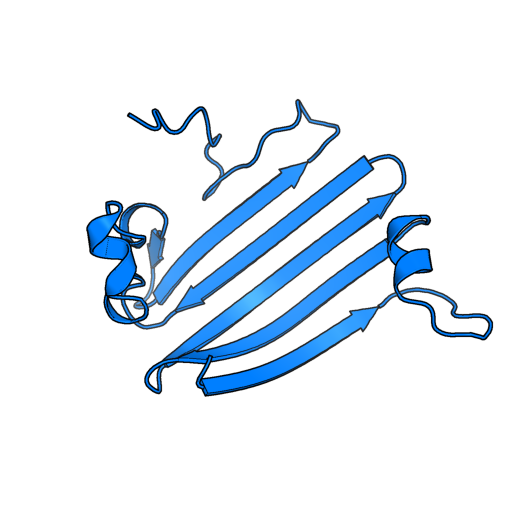 1 116 ? 17.804 5.878 7.158 1.00 45.91 116 MET A O 1
ATOM 958 N N . ASP A 1 117 ? 17.275 7.897 8.010 1.00 40.84 117 ASP A N 1
ATOM 959 C CA . ASP A 1 117 ? 18.279 7.879 9.073 1.00 40.84 117 ASP A CA 1
ATOM 960 C C . ASP A 1 117 ? 17.765 6.886 10.123 1.00 40.84 117 ASP A C 1
ATOM 962 O O . ASP A 1 117 ? 16.972 7.218 11.005 1.00 40.84 117 ASP A O 1
ATOM 966 N N . LEU A 1 118 ? 18.149 5.620 9.960 1.00 38.09 118 LEU A N 1
ATOM 967 C CA . LEU A 1 118 ? 18.046 4.609 11.001 1.00 38.09 118 LEU A CA 1
ATOM 968 C C . LEU A 1 118 ? 19.135 4.946 12.024 1.00 38.09 118 LEU A C 1
ATOM 970 O O . LEU A 1 118 ? 20.233 4.393 11.962 1.00 38.09 118 LEU A O 1
ATOM 974 N N . ASN A 1 119 ? 18.851 5.929 12.882 1.00 31.91 119 ASN A N 1
ATOM 975 C CA . ASN A 1 119 ? 19.639 6.174 14.091 1.00 31.91 119 ASN A CA 1
ATOM 976 C C . ASN A 1 119 ? 19.594 4.954 15.014 1.00 31.91 119 ASN A C 1
ATOM 978 O O . ASN A 1 119 ? 18.489 4.388 15.187 1.00 31.91 119 ASN A O 1
#

pLDDT: mean 78.39, std 16.25, range [31.91, 96.12]

Radius of gyration: 16.55 Å; chains: 1; bounding box: 32×40×40 Å

Foldseek 3Di:
DPDKDFDKDWPDDDDDDDDPVVCQVAWTKIWGCWIWDAAPNWTKTKTWIWTDHVWTKIKIKIKTLDQQCVRVVVCVVVVGDNVLWDDDPSMTMWIWIFTRVPVTFIDTPNHTPDDDPPD

Organism: Campylobacter jejuni (NCBI:txid197)